Protein AF-A0A350D9U2-F1 (afdb_monomer)

pLDDT: mean 82.93, std 13.0, range [46.88, 97.0]

Foldseek 3Di:
DDDDDDDDPVVVVVVVVVVVVVCVVVVVVVVLVLLVVLVVQLVVLLVLLLVLQVVLCVQVVNFGAPALQDAVPDDCPPDDDPGDHSLVSHVPSFRAWRRHDQDVPQDAQGHRGEDEDLDADERPWDWHAHRVVRDIFTNYQDAGPVRHGRRVD

Radius of gyration: 23.59 Å; Cα contacts (8 Å, |Δi|>4): 221; chains: 1; bounding box: 75×28×62 Å

Secondary structure (DSSP, 8-state):
-----PPPHHHHHHHHHHHHHHHHHHHHHHHHHHHHHHHHHHHHHHHHHHHHHHHHHHHTTTPPPS-S---TT-S---S------GGGGSGGGSPPPP---PPTT-S-TT-S-EEESSSPPTT--SEEEETTTTEEEES---B-TTS-BGGG-

Mean predicted aligned error: 8.32 Å

Structure (mmCIF, N/CA/C/O backbone):
data_AF-A0A350D9U2-F1
#
_entry.id   AF-A0A350D9U2-F1
#
loop_
_atom_site.group_PDB
_atom_site.id
_atom_site.type_symbol
_atom_site.label_atom_id
_atom_site.label_alt_id
_atom_site.label_comp_id
_atom_site.label_asym_id
_atom_site.label_entity_id
_atom_site.label_seq_id
_atom_site.pdbx_PDB_ins_code
_atom_site.Cartn_x
_atom_site.Cartn_y
_atom_site.Cartn_z
_atom_site.occupancy
_atom_site.B_iso_or_equiv
_atom_site.auth_seq_id
_atom_site.auth_comp_id
_atom_site.auth_asym_id
_atom_site.auth_atom_id
_atom_site.pdbx_PDB_model_num
ATOM 1 N N . MET A 1 1 ? -58.947 -11.344 20.568 1.00 51.81 1 MET A N 1
ATOM 2 C CA . MET A 1 1 ? -58.070 -10.201 20.912 1.00 51.81 1 MET A CA 1
ATOM 3 C C . MET A 1 1 ? -56.697 -10.735 21.291 1.00 51.81 1 MET A C 1
ATOM 5 O O . MET A 1 1 ? -56.563 -11.339 22.346 1.00 51.81 1 MET A O 1
ATOM 9 N N . HIS A 1 2 ? -55.699 -10.579 20.422 1.00 58.59 2 HIS A N 1
ATOM 10 C CA . HIS A 1 2 ? -54.319 -10.954 20.742 1.00 58.59 2 HIS A CA 1
ATOM 11 C C . HIS A 1 2 ? -53.691 -9.841 21.592 1.00 58.59 2 HIS A C 1
ATOM 13 O O . HIS A 1 2 ? -53.596 -8.703 21.138 1.00 58.59 2 HIS A O 1
ATOM 19 N N . ARG A 1 3 ? -53.303 -10.149 22.837 1.00 65.62 3 ARG A N 1
ATOM 20 C CA . ARG A 1 3 ? -52.560 -9.221 23.701 1.00 65.62 3 ARG A CA 1
ATOM 21 C C . ARG A 1 3 ? -51.165 -9.023 23.110 1.00 65.62 3 ARG A C 1
ATOM 23 O O . ARG A 1 3 ? -50.331 -9.920 23.202 1.00 65.62 3 ARG A O 1
ATOM 30 N N . GLN A 1 4 ? -50.912 -7.862 22.514 1.00 71.62 4 GLN A N 1
ATOM 31 C CA . GLN A 1 4 ? -49.553 -7.448 22.181 1.00 71.62 4 GLN A CA 1
ATOM 32 C C . GLN A 1 4 ? -48.797 -7.206 23.493 1.00 71.62 4 GLN A C 1
ATOM 34 O O . GLN A 1 4 ? -49.146 -6.316 24.267 1.00 71.62 4 GLN A O 1
ATOM 39 N N . LYS A 1 5 ? -47.802 -8.050 23.780 1.00 75.62 5 LYS A N 1
ATOM 40 C CA . LYS A 1 5 ? -46.848 -7.817 24.868 1.00 75.62 5 LYS A CA 1
ATOM 41 C C . LYS A 1 5 ? -45.897 -6.711 24.406 1.00 75.62 5 LYS A C 1
ATOM 43 O O . LYS A 1 5 ? -45.147 -6.917 23.458 1.00 75.62 5 LYS A O 1
ATOM 48 N N . GLY A 1 6 ? -45.983 -5.539 25.030 1.00 77.00 6 GLY A N 1
ATOM 49 C CA . GLY A 1 6 ? -45.035 -4.448 24.807 1.00 77.00 6 GLY A CA 1
ATOM 50 C C . GLY A 1 6 ? -43.656 -4.785 25.379 1.00 77.00 6 GLY A C 1
ATOM 51 O O . GLY A 1 6 ? -43.560 -5.491 26.382 1.00 77.00 6 GLY A O 1
ATOM 52 N N . PHE A 1 7 ? -42.609 -4.283 24.726 1.00 79.56 7 PHE A N 1
ATOM 53 C CA . PHE A 1 7 ? -41.218 -4.401 25.167 1.00 79.56 7 PHE A CA 1
ATOM 54 C C . PHE A 1 7 ? -41.015 -3.623 26.474 1.00 79.56 7 PHE A C 1
ATOM 56 O O . PHE A 1 7 ? -41.532 -2.510 26.611 1.00 79.56 7 PHE A O 1
ATOM 63 N N . THR A 1 8 ? -40.282 -4.178 27.440 1.00 90.69 8 THR A N 1
ATOM 64 C CA . THR A 1 8 ? -40.007 -3.456 28.689 1.00 90.69 8 THR A CA 1
ATOM 65 C C . THR A 1 8 ? -38.847 -2.473 28.502 1.00 90.69 8 THR A C 1
ATOM 67 O O . THR A 1 8 ? -37.875 -2.754 27.801 1.00 90.69 8 THR A O 1
ATOM 70 N N . LEU A 1 9 ? -38.915 -1.302 29.149 1.00 90.25 9 LEU A N 1
ATOM 71 C CA . LEU A 1 9 ? -37.803 -0.338 29.136 1.00 90.25 9 LEU A CA 1
ATOM 72 C C . LEU A 1 9 ? -36.522 -0.950 29.716 1.00 90.25 9 LEU A C 1
ATOM 74 O O . LEU A 1 9 ? -35.431 -0.675 29.225 1.00 90.25 9 LEU A O 1
ATOM 78 N N . ILE A 1 10 ? -36.657 -1.814 30.725 1.00 92.62 10 ILE A N 1
ATOM 79 C CA . ILE A 1 10 ? -35.515 -2.475 31.354 1.00 92.62 10 ILE A CA 1
ATOM 80 C C . ILE A 1 10 ? -34.834 -3.486 30.421 1.00 92.62 10 ILE A C 1
ATOM 82 O O . ILE A 1 10 ? -33.606 -3.541 30.411 1.00 92.62 10 ILE A O 1
ATOM 86 N N . GLU A 1 11 ? -35.585 -4.216 29.583 1.00 90.81 11 GLU A N 1
ATOM 87 C CA . GLU A 1 11 ? -34.989 -5.070 28.543 1.00 90.81 11 GLU A CA 1
ATOM 88 C C . GLU A 1 11 ? -34.134 -4.246 27.590 1.00 90.81 11 GLU A C 1
ATOM 90 O O . GLU A 1 11 ? -32.994 -4.611 27.313 1.00 90.81 11 GLU A O 1
ATOM 95 N N . LEU A 1 12 ? -34.642 -3.098 27.138 1.00 91.00 12 LEU A N 1
ATOM 96 C CA . LEU A 1 12 ? -33.883 -2.239 26.237 1.00 91.00 12 LEU A CA 1
ATOM 97 C C . LEU A 1 12 ? -32.625 -1.673 26.915 1.00 91.00 12 LEU A C 1
ATOM 99 O O . LEU A 1 12 ? -31.560 -1.651 26.300 1.00 91.00 12 LEU A O 1
ATOM 103 N N . MET A 1 13 ? -32.721 -1.268 28.185 1.00 93.44 13 MET A N 1
ATOM 104 C CA . MET A 1 13 ? -31.587 -0.733 28.948 1.00 93.44 13 MET A CA 1
ATOM 105 C C . MET A 1 13 ? -30.469 -1.759 29.154 1.00 93.44 13 MET A C 1
ATOM 107 O O . MET A 1 13 ? -29.293 -1.428 29.004 1.00 93.44 13 MET A O 1
ATOM 111 N N . ILE A 1 14 ? -30.813 -3.008 29.469 1.00 94.56 14 ILE A N 1
ATOM 112 C CA . ILE A 1 14 ? -29.813 -4.068 29.647 1.00 94.56 14 ILE A CA 1
ATOM 113 C C . ILE A 1 14 ? -29.139 -4.390 28.308 1.00 94.56 14 ILE A C 1
ATOM 115 O O . ILE A 1 14 ? -27.921 -4.551 28.256 1.00 94.56 14 ILE A O 1
ATOM 119 N N . VAL A 1 15 ? -29.899 -4.413 27.209 1.00 95.06 15 VAL A N 1
ATOM 120 C CA . VAL A 1 15 ? -29.352 -4.672 25.870 1.00 95.06 15 VAL A CA 1
ATOM 121 C C . VAL A 1 15 ? -28.330 -3.606 25.469 1.00 95.06 15 VAL A C 1
ATOM 123 O O . VAL A 1 15 ? -27.215 -3.954 25.079 1.00 95.06 15 VAL A O 1
ATOM 126 N N . ILE A 1 16 ? -28.653 -2.315 25.616 1.00 95.19 16 ILE A N 1
ATOM 127 C CA . ILE A 1 16 ? -27.696 -1.244 25.287 1.00 95.19 16 ILE A CA 1
ATOM 128 C C . ILE A 1 16 ? -26.476 -1.253 26.219 1.00 95.19 16 ILE A C 1
ATOM 130 O O . ILE A 1 16 ? -25.373 -0.953 25.765 1.00 95.19 16 ILE A O 1
ATOM 134 N N . ALA A 1 17 ? -26.639 -1.648 27.488 1.00 95.75 17 ALA A N 1
ATOM 135 C CA . ALA A 1 17 ? -25.528 -1.767 28.430 1.00 95.75 17 ALA A CA 1
ATOM 136 C C . ALA A 1 17 ? -24.546 -2.872 28.004 1.00 95.75 17 ALA A C 1
ATOM 138 O O . ALA A 1 17 ? -23.336 -2.646 27.973 1.00 95.75 17 ALA A O 1
ATOM 139 N N . ILE A 1 18 ? -25.057 -4.042 27.605 1.00 96.69 18 ILE A N 1
ATOM 140 C CA . ILE A 1 18 ? -24.231 -5.152 27.111 1.00 96.69 18 ILE A CA 1
ATOM 141 C C . ILE A 1 18 ? -23.527 -4.761 25.803 1.00 96.69 18 ILE A C 1
ATOM 143 O O . ILE A 1 18 ? -22.318 -4.968 25.678 1.00 96.69 18 ILE A O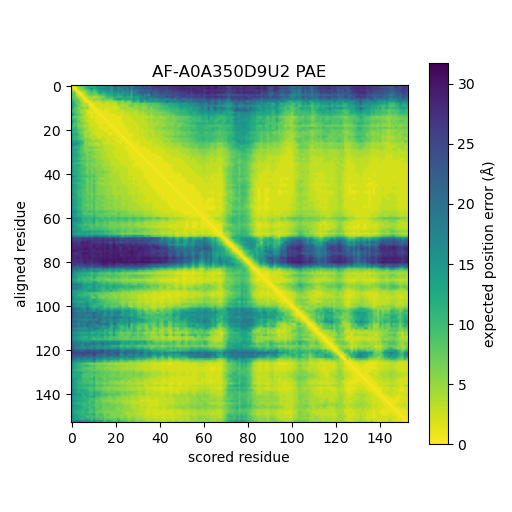 1
ATOM 147 N N . ILE A 1 19 ? -24.241 -4.146 24.850 1.00 96.50 19 ILE A N 1
ATOM 148 C CA . ILE A 1 19 ? -23.645 -3.663 23.591 1.00 96.50 19 ILE A CA 1
ATOM 149 C C . ILE A 1 19 ? -22.542 -2.631 23.872 1.00 96.50 19 ILE A C 1
ATOM 151 O O . ILE A 1 19 ? -21.488 -2.685 23.239 1.00 96.50 19 ILE A O 1
ATOM 155 N N . GLY A 1 20 ? -22.736 -1.739 24.850 1.00 96.38 20 GLY A N 1
ATOM 156 C CA . GLY A 1 20 ? -21.729 -0.760 25.264 1.00 96.38 20 GLY A CA 1
ATOM 157 C C . GLY A 1 20 ? -20.428 -1.403 25.754 1.00 96.38 20 GLY A C 1
ATOM 158 O O . GLY A 1 20 ? -19.346 -1.010 25.319 1.00 96.38 20 GLY A O 1
ATOM 159 N N . ILE A 1 21 ? -20.519 -2.438 26.596 1.00 96.44 21 ILE A N 1
ATOM 160 C CA . ILE A 1 21 ? -19.345 -3.176 27.096 1.00 96.44 21 ILE A CA 1
ATOM 161 C C . ILE A 1 21 ? -18.607 -3.870 25.944 1.00 96.44 21 ILE A C 1
ATOM 163 O O . ILE A 1 21 ? -17.381 -3.781 25.843 1.00 96.44 21 ILE A O 1
ATOM 167 N N . LEU A 1 22 ? -19.345 -4.532 25.047 1.00 97.00 22 LEU A N 1
ATOM 168 C CA . LEU A 1 22 ? -18.756 -5.221 23.896 1.00 97.00 22 LEU A CA 1
ATOM 169 C C . LEU A 1 22 ? -18.062 -4.244 22.937 1.00 97.00 22 LEU A C 1
ATOM 171 O O . LEU A 1 22 ? -16.960 -4.530 22.462 1.00 97.00 22 LEU A O 1
ATOM 175 N N . ALA A 1 23 ? -18.666 -3.079 22.686 1.00 95.44 23 ALA A N 1
ATOM 176 C CA . ALA A 1 23 ? -18.114 -2.065 21.793 1.00 95.44 23 ALA A CA 1
ATOM 177 C C . ALA A 1 23 ? -16.759 -1.535 22.287 1.00 95.44 23 ALA A C 1
ATOM 179 O O . ALA A 1 23 ? -15.822 -1.435 21.495 1.00 95.44 23 ALA A O 1
ATOM 180 N N . ILE A 1 24 ? -16.617 -1.268 23.591 1.00 96.81 24 ILE A N 1
ATOM 181 C CA . ILE A 1 24 ? -15.367 -0.757 24.181 1.00 96.81 24 ILE A CA 1
ATOM 182 C C . ILE A 1 24 ? -14.191 -1.714 23.935 1.00 96.81 24 ILE A C 1
ATOM 184 O O . ILE A 1 24 ? -13.087 -1.270 23.627 1.00 96.81 24 ILE A O 1
ATOM 188 N N . ILE A 1 25 ? -14.419 -3.027 24.027 1.00 95.00 25 ILE A N 1
ATOM 189 C CA . ILE A 1 25 ? -13.373 -4.039 23.816 1.00 95.00 25 ILE A CA 1
ATOM 190 C C . ILE A 1 25 ? -13.084 -4.236 22.318 1.00 95.00 25 ILE A C 1
ATOM 192 O O . ILE A 1 25 ? -11.938 -4.467 21.924 1.00 95.00 25 ILE A O 1
ATOM 196 N N . ALA A 1 26 ? -14.114 -4.155 21.473 1.00 94.88 26 ALA A N 1
ATOM 197 C CA . ALA A 1 26 ? -14.008 -4.440 20.045 1.00 94.88 26 ALA A CA 1
ATOM 198 C C . ALA A 1 26 ? -13.346 -3.308 19.239 1.00 94.88 26 ALA A C 1
ATOM 200 O O . ALA A 1 26 ? -12.526 -3.588 18.364 1.00 94.88 26 ALA A O 1
ATOM 201 N N . ILE A 1 27 ? -13.667 -2.044 19.535 1.00 94.00 27 ILE A N 1
ATOM 202 C CA . ILE A 1 27 ? -13.198 -0.873 18.775 1.00 94.00 27 ILE A CA 1
ATOM 203 C C . ILE A 1 27 ? -11.666 -0.805 18.619 1.00 94.00 27 ILE A C 1
ATOM 205 O O . ILE A 1 27 ? -11.215 -0.690 17.477 1.00 94.00 27 ILE A O 1
ATOM 209 N N . PRO A 1 28 ? -10.836 -0.896 19.681 1.00 91.62 28 PRO A N 1
ATOM 210 C CA . PRO A 1 28 ? -9.385 -0.770 19.522 1.00 91.62 28 PRO A CA 1
ATOM 211 C C . PRO A 1 28 ? -8.805 -1.887 18.644 1.00 91.62 28 PRO A C 1
ATOM 213 O O . PRO A 1 28 ? -8.009 -1.620 17.748 1.00 91.62 28 PRO A O 1
ATOM 216 N N . ARG A 1 29 ? -9.283 -3.127 18.815 1.00 92.38 29 ARG A N 1
ATOM 217 C CA . ARG A 1 29 ? -8.859 -4.267 17.985 1.00 92.38 29 ARG A CA 1
ATOM 218 C C . ARG A 1 29 ? -9.265 -4.097 16.525 1.00 92.38 29 ARG A C 1
ATOM 220 O O . ARG A 1 29 ? -8.522 -4.492 15.631 1.00 92.38 29 ARG A O 1
ATOM 227 N N . PHE A 1 30 ? -10.444 -3.532 16.279 1.00 93.25 30 PHE A N 1
ATOM 228 C CA . PHE A 1 30 ? -10.921 -3.272 14.927 1.00 93.25 30 PHE A CA 1
ATOM 229 C C . PHE A 1 30 ? -10.040 -2.247 14.201 1.00 93.25 30 PHE A C 1
ATOM 231 O O . PHE A 1 30 ? -9.709 -2.456 13.038 1.00 93.25 30 PHE A O 1
ATOM 238 N N . ILE A 1 31 ? -9.599 -1.187 14.888 1.00 90.88 31 ILE A N 1
ATOM 239 C CA . ILE A 1 31 ? -8.687 -0.183 14.316 1.00 90.88 31 ILE A CA 1
ATOM 240 C C . ILE A 1 31 ? -7.362 -0.833 13.886 1.00 90.88 31 ILE A C 1
ATOM 242 O O . ILE A 1 31 ? -6.938 -0.644 12.746 1.00 90.88 31 ILE A O 1
ATOM 246 N N . ASP A 1 32 ? -6.765 -1.670 14.740 1.00 90.38 32 ASP A N 1
ATOM 247 C CA . ASP A 1 32 ? -5.516 -2.378 14.418 1.00 90.38 32 ASP A CA 1
ATOM 248 C C . ASP A 1 32 ? -5.672 -3.337 13.227 1.00 90.38 32 ASP A C 1
ATOM 250 O O . ASP A 1 32 ? -4.767 -3.479 12.400 1.00 90.38 32 ASP A O 1
ATOM 254 N N . LEU A 1 33 ? -6.820 -4.017 13.125 1.00 93.00 33 LEU A N 1
ATOM 255 C CA . LEU A 1 33 ? -7.123 -4.899 11.996 1.00 93.00 33 LEU A CA 1
ATOM 256 C C . LEU A 1 33 ? -7.256 -4.117 10.686 1.00 93.00 33 LEU A C 1
ATOM 258 O O . LEU A 1 33 ? -6.750 -4.568 9.659 1.00 93.00 33 LEU A O 1
ATOM 262 N N . VAL A 1 34 ? -7.896 -2.947 10.716 1.00 91.81 34 VAL A N 1
ATOM 263 C CA . VAL A 1 34 ? -8.009 -2.066 9.546 1.00 91.81 34 VAL A CA 1
ATOM 264 C C . VAL A 1 34 ? -6.632 -1.562 9.110 1.00 91.81 34 VAL A C 1
ATOM 266 O O . VAL A 1 34 ? -6.344 -1.563 7.912 1.00 91.81 34 VAL A O 1
ATOM 269 N N . ASP A 1 35 ? -5.765 -1.183 10.050 1.00 89.94 35 ASP A N 1
ATOM 270 C CA . ASP A 1 35 ? -4.400 -0.738 9.743 1.00 89.94 35 ASP A CA 1
ATOM 271 C C . ASP A 1 35 ? -3.565 -1.876 9.116 1.00 89.94 35 ASP A C 1
ATOM 273 O O . ASP A 1 35 ? -2.936 -1.681 8.075 1.00 89.94 35 ASP A O 1
ATOM 277 N N . LYS A 1 36 ? -3.663 -3.108 9.636 1.00 92.00 36 LYS A N 1
ATOM 278 C CA . LYS A 1 36 ? -3.027 -4.293 9.024 1.00 92.00 36 LYS A CA 1
ATOM 279 C C . LYS A 1 36 ? -3.583 -4.640 7.642 1.00 92.00 36 LYS A C 1
ATOM 281 O O . LYS A 1 36 ? -2.832 -5.067 6.765 1.00 92.00 36 LYS A O 1
ATOM 286 N N . ALA A 1 37 ? -4.888 -4.478 7.429 1.00 93.56 37 ALA A N 1
ATOM 287 C CA . ALA A 1 37 ? -5.507 -4.719 6.127 1.00 93.56 37 ALA A CA 1
ATOM 288 C C . ALA A 1 37 ? -5.001 -3.716 5.077 1.00 93.56 37 ALA A C 1
ATOM 290 O O . ALA A 1 37 ? -4.633 -4.108 3.971 1.00 93.56 37 ALA A O 1
ATOM 291 N N . ARG A 1 38 ? -4.909 -2.437 5.454 1.00 91.00 38 ARG A N 1
ATOM 292 C CA . ARG A 1 38 ? -4.332 -1.348 4.651 1.00 91.00 38 ARG A CA 1
ATOM 293 C C . ARG A 1 38 ? -2.863 -1.598 4.297 1.00 91.00 38 ARG A C 1
ATOM 295 O O . ARG A 1 38 ? -2.462 -1.464 3.140 1.00 91.00 38 ARG A O 1
ATOM 302 N N . GLU A 1 39 ? -2.076 -2.056 5.267 1.00 91.62 39 GLU A N 1
ATOM 303 C CA . GLU A 1 39 ? -0.692 -2.499 5.059 1.00 91.62 39 GLU A CA 1
ATOM 304 C C . GLU A 1 39 ? -0.580 -3.627 4.040 1.00 91.62 39 GLU A C 1
ATOM 306 O O . GLU A 1 39 ? 0.223 -3.544 3.108 1.00 91.62 39 GLU A O 1
ATOM 311 N N . GLY A 1 40 ? -1.391 -4.674 4.208 1.00 94.00 40 GLY A N 1
ATOM 312 C CA . GLY A 1 40 ? -1.444 -5.803 3.286 1.00 94.00 40 GLY A CA 1
ATOM 313 C C . GLY A 1 40 ? -1.826 -5.366 1.874 1.00 94.00 40 GLY A C 1
ATOM 314 O O . GLY A 1 40 ? -1.158 -5.749 0.916 1.00 94.00 40 GLY A O 1
ATOM 315 N N . ALA A 1 41 ? -2.834 -4.500 1.750 1.00 93.00 41 ALA A N 1
ATOM 316 C CA . ALA A 1 41 ? -3.257 -3.945 0.471 1.00 93.00 41 ALA A CA 1
ATOM 317 C C . ALA A 1 41 ? -2.142 -3.125 -0.192 1.00 93.00 41 ALA A C 1
ATOM 319 O O . ALA A 1 41 ? -1.858 -3.331 -1.366 1.00 93.00 41 ALA A O 1
ATOM 320 N N . THR A 1 42 ? -1.447 -2.261 0.554 1.00 91.94 42 THR A N 1
ATOM 321 C CA . THR A 1 42 ? -0.321 -1.475 0.019 1.00 91.94 42 THR A CA 1
ATOM 322 C C . THR A 1 42 ? 0.824 -2.364 -0.454 1.00 91.94 42 THR A C 1
ATOM 324 O O . THR A 1 42 ? 1.361 -2.149 -1.537 1.00 91.94 42 THR A O 1
ATOM 327 N N . LYS A 1 43 ? 1.192 -3.385 0.327 1.00 92.62 43 LYS A N 1
ATOM 328 C CA . LYS A 1 43 ? 2.243 -4.343 -0.050 1.00 92.62 43 LYS A CA 1
ATOM 329 C C . LYS A 1 43 ? 1.834 -5.163 -1.281 1.00 92.62 43 LYS A C 1
ATOM 331 O O . LYS A 1 43 ? 2.663 -5.387 -2.159 1.00 92.62 43 LYS A O 1
ATOM 336 N N . GLY A 1 44 ? 0.560 -5.543 -1.386 1.00 94.44 44 GLY A N 1
ATOM 337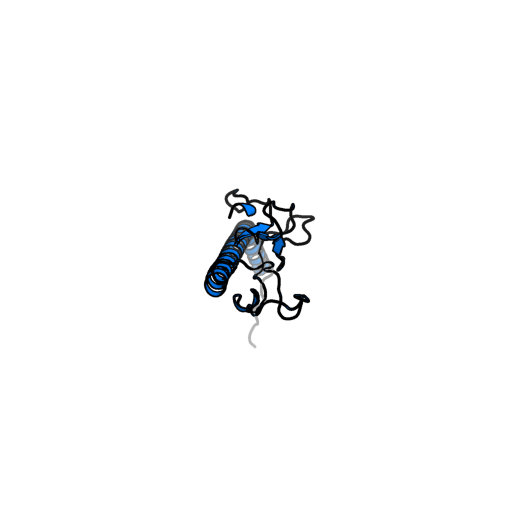 C CA . GLY A 1 44 ? -0.003 -6.189 -2.575 1.00 94.44 44 GLY A CA 1
ATOM 338 C C . GLY A 1 44 ? 0.057 -5.293 -3.814 1.00 94.44 44 GLY A C 1
ATOM 339 O O . GLY A 1 44 ? 0.582 -5.708 -4.844 1.00 94.44 44 GLY A O 1
ATOM 340 N N . SER A 1 45 ? -0.385 -4.039 -3.690 1.00 92.88 45 SER A N 1
ATOM 341 C CA . SER A 1 45 ? -0.290 -3.019 -4.740 1.00 92.88 45 SER A CA 1
ATOM 342 C C . SER A 1 45 ? 1.156 -2.797 -5.200 1.00 92.88 45 SER A C 1
ATOM 344 O O . SER A 1 45 ? 1.421 -2.749 -6.399 1.00 92.88 45 SER A O 1
ATOM 346 N N . LEU A 1 46 ? 2.108 -2.721 -4.262 1.00 93.31 46 LEU A N 1
ATOM 347 C CA . LEU A 1 46 ? 3.535 -2.593 -4.569 1.00 93.31 46 LEU A CA 1
ATOM 348 C C . LEU A 1 46 ? 4.045 -3.796 -5.372 1.00 93.31 46 LEU A C 1
ATOM 350 O O . LEU A 1 46 ? 4.766 -3.627 -6.354 1.00 93.31 46 LEU A O 1
ATOM 354 N N . GLY A 1 47 ? 3.648 -5.006 -4.971 1.00 94.69 47 GLY A N 1
ATOM 355 C CA . GLY A 1 47 ? 3.957 -6.240 -5.691 1.00 94.69 47 GLY A CA 1
ATOM 356 C C . GLY A 1 47 ? 3.402 -6.245 -7.115 1.00 94.69 47 GLY A C 1
ATOM 357 O O . GLY A 1 47 ? 4.120 -6.617 -8.040 1.00 94.69 47 GLY A O 1
ATOM 358 N N . ALA A 1 48 ? 2.170 -5.767 -7.311 1.00 93.62 48 ALA A N 1
ATOM 359 C CA . ALA A 1 48 ? 1.562 -5.648 -8.635 1.00 93.62 48 ALA A CA 1
ATOM 360 C C . ALA A 1 48 ? 2.348 -4.689 -9.545 1.00 93.62 48 ALA A C 1
ATOM 362 O O . ALA A 1 48 ? 2.644 -5.033 -10.688 1.00 93.62 48 ALA A O 1
ATOM 363 N N . ILE A 1 49 ? 2.763 -3.525 -9.026 1.00 93.19 49 ILE A N 1
ATOM 364 C CA . ILE A 1 49 ? 3.574 -2.563 -9.792 1.00 93.19 49 ILE A CA 1
ATOM 365 C C . ILE A 1 49 ? 4.939 -3.162 -10.144 1.00 93.19 49 ILE A C 1
ATOM 367 O O . ILE A 1 49 ? 5.383 -3.046 -11.283 1.00 93.19 49 ILE A O 1
ATOM 371 N N . ARG A 1 50 ? 5.598 -3.840 -9.197 1.00 94.81 50 ARG A N 1
ATOM 372 C CA . ARG A 1 50 ? 6.875 -4.529 -9.447 1.00 94.81 50 ARG A CA 1
ATOM 373 C C . ARG A 1 50 ? 6.744 -5.622 -10.502 1.00 94.81 50 ARG A C 1
ATOM 375 O O . ARG A 1 50 ? 7.596 -5.713 -11.376 1.00 94.81 50 ARG A O 1
ATOM 382 N N . GLY A 1 51 ? 5.678 -6.418 -10.446 1.00 95.19 51 GLY A N 1
ATOM 383 C CA . GLY A 1 51 ? 5.394 -7.436 -11.456 1.00 95.19 51 GLY A CA 1
ATOM 384 C C . GLY A 1 51 ? 5.234 -6.823 -12.846 1.00 95.19 51 GLY A C 1
ATOM 385 O O . GLY A 1 51 ? 5.888 -7.258 -13.789 1.00 95.19 51 GLY A O 1
ATOM 386 N N . ALA A 1 52 ? 4.445 -5.754 -12.955 1.00 93.38 52 ALA A N 1
ATOM 387 C CA . ALA A 1 52 ? 4.281 -5.017 -14.203 1.00 93.38 52 ALA A CA 1
ATOM 388 C C . ALA A 1 52 ? 5.599 -4.412 -14.713 1.00 93.38 52 ALA A C 1
ATOM 390 O O . ALA A 1 52 ? 5.855 -4.446 -15.912 1.00 93.38 52 ALA A O 1
ATOM 391 N N . LEU A 1 53 ? 6.457 -3.899 -13.820 1.00 93.38 53 LEU A N 1
ATOM 392 C CA . LEU A 1 53 ? 7.780 -3.373 -14.178 1.00 93.38 53 LEU A CA 1
ATOM 393 C C . LEU A 1 53 ? 8.696 -4.455 -14.743 1.00 93.38 53 LEU A C 1
ATOM 395 O O . LEU A 1 53 ? 9.395 -4.195 -15.715 1.00 93.38 53 LEU A O 1
ATOM 399 N N . VAL A 1 54 ? 8.668 -5.664 -14.180 1.00 94.81 54 VAL A N 1
ATOM 400 C CA . VAL A 1 54 ? 9.440 -6.803 -14.702 1.00 94.81 54 VAL A CA 1
ATOM 401 C C . VAL A 1 54 ? 8.950 -7.208 -16.093 1.00 94.81 54 VAL A C 1
ATOM 403 O O . VAL A 1 54 ? 9.771 -7.449 -16.974 1.00 94.81 54 VAL A O 1
ATOM 406 N N . ILE A 1 55 ? 7.632 -7.249 -16.312 1.00 93.56 55 ILE A N 1
ATOM 407 C CA . ILE A 1 55 ? 7.067 -7.569 -17.632 1.00 93.56 55 ILE A CA 1
ATOM 408 C C . ILE A 1 55 ? 7.438 -6.477 -18.642 1.00 93.56 55 ILE A C 1
ATOM 410 O O . ILE A 1 55 ? 7.948 -6.789 -19.713 1.00 93.56 55 ILE A O 1
ATOM 414 N N . TYR A 1 56 ? 7.259 -5.202 -18.277 1.00 91.62 56 TYR A N 1
ATOM 415 C CA . TYR A 1 56 ? 7.664 -4.075 -19.114 1.00 91.62 56 TYR A CA 1
ATOM 416 C C . TYR A 1 56 ? 9.147 -4.173 -19.477 1.00 91.62 56 TYR A C 1
ATOM 418 O O . TYR A 1 56 ? 9.495 -4.060 -20.644 1.00 91.62 56 TYR A O 1
ATOM 426 N N . TYR A 1 57 ? 10.016 -4.411 -18.497 1.00 92.44 57 TYR A N 1
ATOM 427 C CA . TYR A 1 57 ? 11.456 -4.524 -18.710 1.00 92.44 57 TYR A CA 1
ATOM 428 C C . TYR A 1 57 ? 11.807 -5.630 -19.716 1.00 92.44 57 TYR A C 1
ATOM 430 O O . TYR A 1 57 ? 12.658 -5.426 -20.580 1.00 92.44 57 TYR A O 1
ATOM 438 N N . GLY A 1 58 ? 11.126 -6.779 -19.640 1.00 92.69 58 GLY A N 1
ATOM 439 C CA . GLY A 1 58 ? 11.282 -7.876 -20.598 1.00 92.69 58 GLY A CA 1
ATOM 440 C C . GLY A 1 58 ? 10.833 -7.515 -22.017 1.00 92.69 58 GLY A C 1
ATOM 441 O O . GLY A 1 58 ? 11.556 -7.794 -22.969 1.00 92.69 58 GLY A O 1
ATOM 442 N N . ASP A 1 59 ? 9.688 -6.844 -22.152 1.00 91.00 59 ASP A N 1
ATOM 443 C CA . ASP A 1 59 ? 9.128 -6.433 -23.450 1.00 91.00 59 ASP A CA 1
ATOM 444 C C . ASP A 1 59 ? 9.922 -5.293 -24.116 1.00 91.00 59 ASP A C 1
ATOM 446 O O . ASP A 1 59 ? 9.812 -5.087 -25.324 1.00 91.00 59 ASP A O 1
ATOM 450 N N . HIS A 1 60 ? 10.726 -4.555 -23.344 1.00 88.00 60 HIS A N 1
ATOM 451 C CA 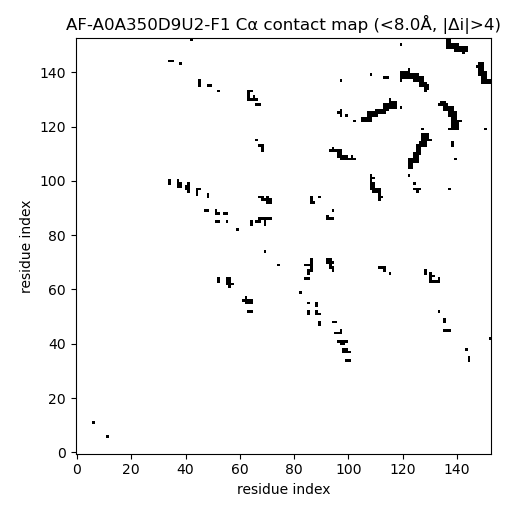. HIS A 1 60 ? 11.460 -3.368 -23.795 1.00 88.00 60 HIS A CA 1
ATOM 452 C C . HIS A 1 60 ? 12.980 -3.559 -23.780 1.00 88.00 60 HIS A C 1
ATOM 454 O O . HIS A 1 60 ? 13.723 -2.605 -23.550 1.00 88.00 60 HIS A O 1
ATOM 460 N N . GLU A 1 61 ? 13.444 -4.789 -24.016 1.00 89.88 61 GLU A N 1
ATOM 461 C CA . GLU A 1 61 ? 14.869 -5.122 -24.179 1.00 89.88 61 GLU A CA 1
ATOM 462 C C . GLU A 1 61 ? 15.746 -4.679 -22.994 1.00 89.88 61 GLU A C 1
ATOM 464 O O . GLU A 1 61 ? 16.899 -4.280 -23.147 1.00 89.88 61 GLU A O 1
ATOM 469 N N . GLY A 1 62 ? 15.194 -4.744 -21.784 1.00 89.38 62 GLY A N 1
ATOM 470 C CA . GLY A 1 62 ? 15.897 -4.364 -20.568 1.00 89.38 62 GLY A CA 1
ATOM 471 C C . GLY A 1 62 ? 15.906 -2.864 -20.275 1.00 89.38 62 GLY A C 1
ATOM 472 O O . GLY A 1 62 ? 16.766 -2.389 -19.532 1.00 89.38 62 GLY A O 1
ATOM 473 N N . ASN A 1 63 ? 14.945 -2.120 -20.821 1.00 89.88 63 ASN A N 1
ATOM 474 C CA . ASN A 1 63 ? 14.721 -0.721 -20.481 1.00 89.88 63 ASN A CA 1
ATOM 475 C C . ASN A 1 63 ? 13.526 -0.582 -19.531 1.00 89.88 63 ASN A C 1
ATOM 477 O O . ASN A 1 63 ? 12.449 -1.134 -19.760 1.00 89.88 63 ASN A O 1
ATOM 481 N N . TYR A 1 64 ? 13.711 0.176 -18.453 1.00 89.50 64 TYR A N 1
ATOM 482 C CA . TYR A 1 64 ? 12.627 0.551 -17.549 1.00 89.50 64 TYR A CA 1
ATOM 483 C C . TYR A 1 64 ? 11.824 1.730 -18.120 1.00 89.50 64 TYR A C 1
ATOM 485 O O . TYR A 1 64 ? 12.361 2.509 -18.906 1.00 89.50 64 TYR A O 1
ATOM 493 N N . PRO A 1 65 ? 10.541 1.893 -17.749 1.00 87.69 65 PRO A N 1
ATOM 494 C CA . PRO A 1 65 ? 9.768 3.044 -18.201 1.00 87.69 65 PRO A CA 1
ATOM 495 C C . PRO A 1 65 ? 10.330 4.335 -17.597 1.00 87.69 65 PRO A C 1
ATOM 497 O O . PRO A 1 65 ? 10.655 4.370 -16.413 1.00 87.69 65 PRO A O 1
ATOM 500 N N . ASP A 1 66 ? 10.376 5.422 -18.362 1.00 84.69 66 ASP A N 1
ATOM 501 C CA . ASP A 1 66 ? 10.788 6.729 -17.827 1.00 84.69 66 ASP A CA 1
ATOM 502 C C . ASP A 1 66 ? 9.781 7.288 -16.815 1.00 84.69 66 ASP A C 1
ATOM 504 O O . ASP A 1 66 ? 10.138 8.022 -15.893 1.00 84.69 66 ASP A O 1
ATOM 508 N N . ASP A 1 67 ? 8.510 6.907 -16.958 1.00 81.44 67 ASP A N 1
ATOM 509 C CA . ASP A 1 67 ? 7.439 7.299 -16.056 1.00 81.44 67 ASP A CA 1
ATOM 510 C C . ASP A 1 67 ? 6.392 6.188 -15.909 1.00 81.44 67 ASP A C 1
ATOM 512 O O . ASP A 1 67 ? 5.814 5.711 -16.887 1.00 81.44 67 ASP A O 1
ATOM 516 N N . ILE A 1 68 ? 6.099 5.815 -14.663 1.00 86.00 68 ILE A N 1
ATOM 517 C CA . ILE A 1 68 ? 5.050 4.840 -14.332 1.00 86.00 68 ILE A CA 1
ATOM 518 C C . ILE A 1 68 ? 3.684 5.491 -14.069 1.00 86.00 68 ILE A C 1
ATOM 520 O O . ILE A 1 68 ? 2.693 4.787 -13.892 1.00 86.00 68 ILE A O 1
ATOM 524 N N . ASN A 1 69 ? 3.600 6.827 -14.053 1.00 80.12 69 ASN A N 1
ATOM 525 C CA . ASN A 1 69 ? 2.354 7.573 -13.837 1.00 80.12 69 ASN A CA 1
ATOM 526 C C . ASN A 1 69 ? 1.417 7.616 -15.034 1.00 80.12 69 ASN A C 1
ATOM 528 O O . ASN A 1 69 ? 0.352 8.226 -14.919 1.00 80.12 69 ASN A O 1
ATOM 532 N N . ALA A 1 70 ? 1.831 7.105 -16.192 1.00 63.66 70 ALA A N 1
ATOM 533 C CA . ALA A 1 70 ? 1.150 7.354 -17.452 1.00 63.66 70 ALA A CA 1
ATOM 534 C C . ALA A 1 70 ? -0.265 6.752 -17.461 1.00 63.66 70 ALA A C 1
ATOM 536 O O . ALA A 1 70 ? -0.477 5.663 -17.977 1.00 63.66 70 ALA A O 1
ATOM 537 N N . ALA A 1 71 ? -1.248 7.463 -16.909 1.00 55.94 71 ALA A N 1
ATOM 538 C CA . ALA A 1 71 ? -2.655 7.125 -17.031 1.00 55.94 71 ALA A CA 1
ATOM 539 C C . ALA A 1 71 ? -3.057 7.201 -18.508 1.00 55.94 71 ALA A C 1
ATOM 541 O O . ALA A 1 71 ? -2.557 8.056 -19.250 1.00 55.94 71 ALA A O 1
ATOM 542 N N . TRP A 1 72 ? -3.972 6.321 -18.921 1.00 47.50 72 TRP A N 1
ATOM 543 C CA . TRP A 1 72 ? -4.559 6.336 -20.261 1.00 47.50 72 TRP A CA 1
ATOM 544 C C . TRP A 1 72 ? -4.976 7.769 -20.649 1.00 47.50 72 TRP A C 1
ATOM 546 O O . TRP A 1 72 ? -5.858 8.354 -20.026 1.00 47.50 72 TRP A O 1
ATOM 556 N N . GLY A 1 73 ? -4.300 8.345 -21.651 1.00 51.75 73 GLY A N 1
ATOM 557 C CA . GLY A 1 73 ? -4.633 9.647 -22.245 1.00 51.75 73 GLY A CA 1
ATOM 558 C C . GLY A 1 73 ? -4.132 10.916 -21.532 1.00 51.75 73 GLY A C 1
ATOM 559 O O . GLY A 1 73 ? -4.606 11.995 -21.871 1.00 51.75 73 GLY A O 1
ATOM 560 N N . GLY A 1 74 ? -3.211 10.837 -20.559 1.00 46.88 74 GLY A N 1
ATOM 561 C CA . GLY A 1 74 ? -2.920 11.974 -19.663 1.00 46.88 74 GLY A CA 1
ATOM 562 C C . GLY A 1 74 ? -1.586 12.722 -19.801 1.00 46.88 74 GLY A C 1
ATOM 563 O O . GLY A 1 74 ? -1.419 13.756 -19.157 1.00 46.88 74 GLY A O 1
ATOM 564 N N . ARG A 1 75 ? -0.614 12.253 -20.589 1.00 54.38 75 ARG A N 1
ATOM 565 C CA . ARG A 1 75 ? 0.644 12.988 -20.814 1.00 54.38 75 ARG A CA 1
ATOM 566 C C . ARG A 1 75 ? 0.986 12.962 -22.292 1.00 54.38 75 ARG A C 1
ATOM 568 O O . ARG A 1 75 ? 0.994 11.894 -22.894 1.00 54.38 75 ARG A O 1
ATOM 575 N N . ASN A 1 76 ? 1.265 14.136 -22.856 1.00 48.62 76 ASN A N 1
ATOM 576 C CA . ASN A 1 76 ? 1.901 14.268 -24.161 1.00 48.62 76 ASN A CA 1
ATOM 577 C C . ASN A 1 76 ? 3.296 13.639 -24.054 1.00 48.62 76 ASN A C 1
ATOM 579 O O . ASN A 1 76 ? 4.260 14.321 -23.711 1.00 48.62 76 ASN A O 1
ATOM 583 N N . VAL A 1 77 ? 3.387 12.325 -24.260 1.00 54.06 77 VAL A N 1
ATOM 584 C CA . VAL A 1 77 ? 4.660 11.671 -24.544 1.00 54.06 77 VAL A CA 1
ATOM 585 C C . VAL A 1 77 ? 5.021 12.177 -25.928 1.00 54.06 77 VAL A C 1
ATOM 587 O O . VAL A 1 77 ? 4.364 11.820 -26.907 1.00 54.06 77 VAL A O 1
ATOM 590 N N . SER A 1 78 ? 5.963 13.117 -25.985 1.00 50.28 78 SER A N 1
ATOM 591 C CA . SER A 1 78 ? 6.528 13.608 -27.235 1.00 50.28 78 SER A CA 1
ATOM 592 C C . SER A 1 78 ? 6.884 12.391 -28.073 1.00 50.28 78 SER A C 1
ATOM 594 O O . SER A 1 78 ? 7.652 11.535 -27.639 1.00 50.28 78 SER A O 1
ATOM 596 N N . ALA A 1 79 ? 6.208 12.276 -29.207 1.00 56.97 79 ALA A N 1
ATOM 597 C CA . ALA A 1 79 ? 6.320 11.171 -30.126 1.00 56.97 79 ALA A CA 1
ATOM 598 C C . ALA A 1 79 ? 7.785 10.938 -30.500 1.00 56.97 79 ALA A C 1
ATOM 600 O O . ALA A 1 79 ? 8.288 11.713 -31.296 1.00 56.97 79 ALA A O 1
ATOM 601 N N . GLU A 1 80 ? 8.427 9.909 -29.933 1.00 49.72 80 GLU A N 1
ATOM 602 C CA . GLU A 1 80 ? 9.463 9.099 -30.593 1.00 49.72 80 GLU A CA 1
ATOM 603 C C . GLU A 1 80 ? 9.894 7.890 -29.738 1.00 49.72 80 GLU A C 1
ATOM 605 O O . GLU A 1 80 ? 11.022 7.829 -29.270 1.00 49.72 80 GLU A O 1
ATOM 610 N N . LEU A 1 81 ? 9.010 6.910 -29.515 1.00 48.56 81 LEU A N 1
ATOM 611 C CA . LEU A 1 81 ? 9.423 5.498 -29.521 1.00 48.56 81 LEU A CA 1
ATOM 612 C C . LEU A 1 81 ? 8.188 4.597 -29.581 1.00 48.56 81 LEU A C 1
ATOM 614 O O . LEU A 1 81 ? 7.216 4.803 -28.862 1.00 48.56 81 LEU A O 1
ATOM 618 N N . THR A 1 82 ? 8.236 3.592 -30.444 1.00 52.88 82 THR A N 1
ATOM 619 C CA . THR A 1 82 ? 7.222 2.564 -30.742 1.00 52.88 82 THR A CA 1
ATOM 620 C C . THR A 1 82 ? 6.946 1.617 -29.556 1.00 52.88 82 THR A C 1
ATOM 622 O O . THR A 1 82 ? 6.760 0.417 -29.736 1.00 52.88 82 THR A O 1
ATOM 625 N N . LEU A 1 83 ? 6.979 2.120 -28.323 1.00 60.94 83 LEU A N 1
ATOM 626 C CA . LEU A 1 83 ? 6.969 1.339 -27.093 1.00 60.94 83 LEU A CA 1
ATOM 627 C C . LEU A 1 83 ? 5.617 1.466 -26.389 1.00 60.94 83 LEU A C 1
ATOM 629 O O . LEU A 1 83 ? 5.022 2.544 -26.310 1.00 60.94 83 LEU A O 1
ATOM 633 N N . ARG A 1 84 ? 5.096 0.336 -25.902 1.00 72.50 84 ARG A N 1
ATOM 634 C CA . ARG A 1 84 ? 3.798 0.287 -25.216 1.00 72.50 84 ARG A CA 1
ATOM 635 C C . ARG A 1 84 ? 3.939 1.016 -23.876 1.00 72.50 84 ARG A C 1
ATOM 637 O O . ARG A 1 84 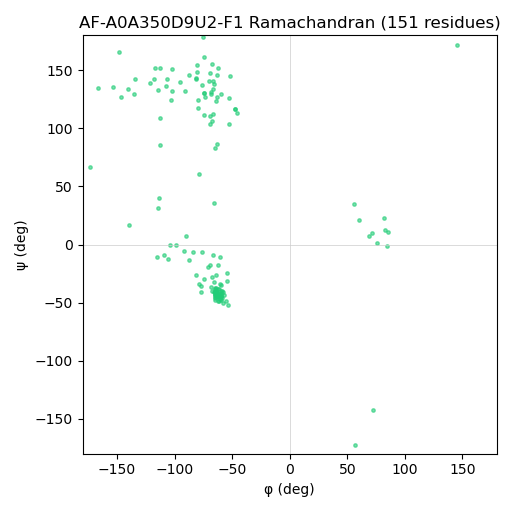? 4.845 0.676 -23.122 1.00 72.50 84 ARG A O 1
ATOM 644 N N . PRO A 1 85 ? 3.052 1.963 -23.523 1.00 79.06 85 PRO A N 1
ATOM 645 C CA . PRO A 1 85 ? 3.169 2.689 -22.262 1.00 79.06 85 PRO A CA 1
ATOM 646 C C . PRO A 1 85 ? 3.048 1.739 -21.065 1.00 79.06 85 PRO A C 1
ATOM 648 O O . PRO A 1 85 ? 2.335 0.734 -21.132 1.00 79.06 85 PRO A O 1
ATOM 651 N N . PHE A 1 86 ? 3.679 2.091 -19.939 1.00 85.50 86 PHE A N 1
ATOM 652 C CA . PHE A 1 86 ? 3.646 1.272 -18.720 1.00 85.50 86 PHE A CA 1
ATOM 653 C C . PHE A 1 86 ? 2.221 0.936 -18.245 1.00 85.50 86 PHE A C 1
ATOM 655 O O . PHE A 1 86 ? 1.973 -0.156 -17.742 1.00 85.50 86 PHE A O 1
ATOM 662 N N . SER A 1 87 ? 1.244 1.818 -18.471 1.00 82.81 87 SER A N 1
ATOM 663 C CA . SER A 1 87 ? -0.161 1.555 -18.129 1.00 82.81 87 SER A CA 1
ATOM 664 C C . SER A 1 87 ? -0.796 0.379 -18.859 1.00 82.81 87 SER A C 1
ATOM 666 O O . SER A 1 87 ? -1.809 -0.127 -18.388 1.00 82.81 87 SER A O 1
ATOM 668 N N . ALA A 1 88 ? -0.226 -0.102 -19.965 1.00 84.62 88 ALA A N 1
ATOM 669 C CA . ALA A 1 88 ? -0.691 -1.328 -20.611 1.00 84.62 88 ALA A CA 1
ATOM 670 C C . ALA A 1 88 ? -0.388 -2.591 -19.780 1.00 84.62 88 ALA A C 1
ATOM 672 O O . ALA A 1 88 ? -0.989 -3.635 -20.019 1.00 84.62 88 ALA A O 1
ATOM 673 N N . TYR A 1 89 ? 0.533 -2.491 -18.818 1.00 88.06 89 TYR A N 1
ATOM 674 C CA . TYR A 1 89 ? 0.987 -3.587 -17.960 1.00 88.06 89 TYR A CA 1
ATOM 675 C C . TYR A 1 89 ? 0.311 -3.582 -16.585 1.00 88.06 89 TYR A C 1
ATOM 677 O O . TYR A 1 89 ? 0.575 -4.455 -15.763 1.00 88.06 89 TYR A O 1
ATOM 685 N N . ILE A 1 90 ? -0.570 -2.611 -16.333 1.00 88.06 90 ILE A N 1
ATOM 686 C CA . ILE A 1 90 ? -1.321 -2.482 -15.088 1.00 88.06 90 ILE A CA 1
ATOM 687 C C . ILE A 1 90 ? -2.808 -2.683 -15.374 1.00 88.06 90 ILE A C 1
ATOM 689 O O . ILE A 1 90 ? -3.376 -2.077 -16.286 1.00 88.06 90 ILE A O 1
ATOM 693 N N . GLU A 1 91 ? -3.458 -3.509 -14.559 1.00 82.38 91 GLU A N 1
ATOM 694 C CA . GLU A 1 91 ? -4.903 -3.709 -14.625 1.00 82.38 91 GLU A CA 1
ATOM 695 C C . GLU A 1 91 ? -5.649 -2.383 -14.401 1.00 82.38 91 GLU A C 1
ATOM 697 O O . GLU A 1 91 ? -5.362 -1.635 -13.468 1.00 82.38 91 GLU A O 1
ATOM 702 N N . GLY A 1 92 ? -6.592 -2.058 -15.287 1.00 80.44 92 GLY A N 1
ATOM 703 C CA . GLY A 1 92 ? -7.331 -0.793 -15.234 1.00 80.44 92 GLY A CA 1
ATOM 704 C C . GLY A 1 92 ? -6.542 0.435 -15.705 1.00 80.44 92 GLY A C 1
ATOM 705 O O . GLY A 1 92 ? -7.082 1.539 -15.693 1.00 80.44 92 GLY A O 1
ATOM 706 N N . GLY A 1 93 ? -5.289 0.273 -16.151 1.00 78.00 93 GLY A N 1
ATOM 707 C CA . GLY A 1 93 ? -4.530 1.345 -16.797 1.00 78.00 93 GLY A CA 1
ATOM 708 C C . GLY A 1 93 ? -4.073 2.476 -15.873 1.00 78.00 93 GLY A C 1
ATOM 709 O O . GLY A 1 93 ? -3.602 3.513 -16.348 1.00 78.00 93 GLY A O 1
ATOM 710 N N . GLN A 1 94 ? -4.222 2.295 -14.563 1.00 83.12 94 GLN A N 1
ATOM 711 C CA . GLN A 1 94 ? -3.828 3.240 -13.527 1.00 83.12 94 GLN A CA 1
ATOM 712 C C . GLN A 1 94 ? -3.098 2.477 -12.431 1.00 83.12 94 GLN A C 1
ATOM 714 O O . GLN A 1 94 ? -3.496 1.366 -12.092 1.00 83.12 94 GLN A O 1
ATOM 719 N N . LEU A 1 95 ? -2.055 3.077 -11.854 1.00 86.81 95 LEU A N 1
ATOM 720 C CA . LEU A 1 95 ? -1.377 2.490 -10.699 1.00 86.81 95 LEU A CA 1
ATOM 721 C C . LEU A 1 95 ? -2.405 2.154 -9.607 1.00 86.81 95 LEU A C 1
ATOM 723 O O . LEU A 1 95 ? -3.361 2.903 -9.431 1.00 86.81 95 LEU A O 1
ATOM 727 N N . PRO A 1 96 ? -2.236 1.071 -8.844 1.00 89.19 96 PRO A N 1
ATOM 728 C CA . PRO A 1 96 ? -3.066 0.829 -7.674 1.00 89.19 96 PRO A CA 1
ATOM 729 C C . PRO A 1 96 ? -2.776 1.873 -6.584 1.00 89.19 96 PRO A C 1
ATOM 731 O O . PRO A 1 96 ? -1.686 2.442 -6.516 1.00 89.19 96 PRO A O 1
ATOM 734 N N . ARG A 1 97 ? -3.735 2.128 -5.687 1.00 85.44 97 ARG A N 1
ATOM 735 C CA . ARG A 1 97 ? -3.497 3.030 -4.544 1.00 85.44 97 ARG A CA 1
ATOM 736 C C . ARG A 1 97 ? -2.548 2.387 -3.546 1.00 85.44 97 ARG A C 1
ATOM 738 O O . ARG A 1 97 ? -2.712 1.212 -3.202 1.00 85.44 97 ARG A O 1
ATOM 745 N N . ALA A 1 98 ? -1.655 3.194 -2.987 1.00 86.12 98 ALA A N 1
ATOM 746 C CA . ALA A 1 98 ? -1.174 2.928 -1.639 1.00 86.12 98 ALA A CA 1
ATOM 747 C C . ALA A 1 98 ? -2.358 3.127 -0.674 1.00 86.12 98 ALA A C 1
ATOM 749 O O . ALA A 1 98 ? -3.117 4.078 -0.822 1.00 86.12 98 ALA A O 1
ATOM 750 N N . GLN A 1 99 ? -2.571 2.212 0.262 1.00 86.75 99 GLN A N 1
ATOM 751 C CA . GLN A 1 99 ? -3.616 2.315 1.279 1.00 86.75 99 GLN A CA 1
ATOM 752 C C . GLN A 1 99 ? -2.926 2.482 2.622 1.00 86.75 99 GLN A C 1
ATOM 754 O O . GLN A 1 99 ? -2.644 1.508 3.312 1.00 86.75 99 GLN A O 1
ATOM 759 N N . LEU A 1 100 ? -2.598 3.714 2.980 1.00 84.50 100 LEU A N 1
ATOM 760 C CA . LEU A 1 100 ? -1.850 4.000 4.195 1.00 84.50 100 LEU A CA 1
ATOM 761 C C . LEU A 1 100 ? -2.742 4.743 5.182 1.00 84.50 100 LEU A C 1
ATOM 763 O O . LEU A 1 100 ? -3.659 5.481 4.823 1.00 84.50 100 LEU A O 1
ATOM 767 N N . ARG A 1 101 ? -2.472 4.591 6.478 1.00 81.00 101 ARG A N 1
ATOM 768 C CA . ARG A 1 101 ? -3.227 5.337 7.485 1.00 81.00 101 ARG A CA 1
ATOM 769 C C . ARG A 1 101 ? -2.892 6.822 7.411 1.00 81.00 101 ARG A C 1
ATOM 771 O O . ARG A 1 101 ? -1.805 7.223 7.818 1.00 81.00 101 ARG A O 1
ATOM 778 N N . ARG A 1 102 ? -3.849 7.642 6.963 1.00 73.75 102 ARG A N 1
ATOM 779 C CA . ARG A 1 102 ? -3.708 9.104 6.894 1.00 73.75 102 ARG A CA 1
ATOM 780 C C . ARG A 1 102 ? -3.153 9.676 8.197 1.00 73.75 102 ARG A C 1
ATOM 782 O O . ARG A 1 102 ? -3.782 9.599 9.252 1.00 73.75 102 ARG A O 1
ATOM 789 N N . ARG A 1 103 ? -1.972 10.280 8.108 1.00 71.56 103 ARG A N 1
ATOM 790 C CA . ARG A 1 103 ? -1.401 11.093 9.179 1.00 71.56 103 ARG A CA 1
ATOM 791 C C . ARG A 1 103 ? -2.020 12.489 9.113 1.00 71.56 103 ARG A C 1
ATOM 793 O O . ARG A 1 103 ? -2.236 13.008 8.021 1.00 71.56 103 ARG A O 1
ATOM 800 N N . SER A 1 104 ? -2.282 13.105 10.266 1.00 62.16 104 SER A N 1
ATOM 801 C CA . SER A 1 104 ? -2.708 14.510 10.322 1.00 62.16 104 SER A CA 1
ATOM 802 C C . SER A 1 104 ? -1.722 15.391 9.540 1.00 62.16 104 SER A C 1
ATOM 804 O O . SER A 1 104 ? -0.513 15.296 9.757 1.00 62.16 104 SER A O 1
ATOM 806 N N . GLY A 1 105 ? -2.234 16.180 8.592 1.00 65.69 105 GLY A N 1
ATOM 807 C CA . GLY A 1 105 ? -1.438 17.037 7.705 1.00 65.69 105 GLY A CA 1
ATOM 808 C C . GLY A 1 105 ? -0.865 16.368 6.446 1.00 65.69 105 GLY A C 1
ATOM 809 O O . GLY A 1 105 ? -0.226 17.052 5.653 1.00 65.69 105 GLY A O 1
ATOM 810 N N . ALA A 1 106 ? -1.084 15.066 6.222 1.00 64.19 106 ALA A N 1
ATOM 811 C CA . ALA A 1 106 ? -0.699 14.405 4.973 1.00 64.19 106 ALA A CA 1
ATOM 812 C C . ALA A 1 106 ? -1.728 14.693 3.870 1.00 64.19 106 ALA A C 1
ATOM 814 O O . ALA A 1 106 ? -2.913 14.397 4.031 1.00 64.19 106 ALA A O 1
ATOM 815 N N . THR A 1 107 ? -1.283 15.233 2.738 1.00 63.91 107 THR A N 1
ATOM 816 C CA . THR A 1 107 ? -2.168 15.583 1.618 1.00 63.91 107 THR A CA 1
ATOM 817 C C . THR A 1 107 ? -2.510 14.390 0.727 1.00 63.91 107 THR A C 1
ATOM 819 O O . THR A 1 107 ? -3.581 14.379 0.131 1.00 63.91 107 THR A O 1
ATOM 822 N N . ASN A 1 108 ? -1.653 13.364 0.673 1.00 68.44 108 ASN A N 1
ATOM 823 C CA . ASN A 1 108 ? -1.640 12.436 -0.462 1.00 68.44 108 ASN A CA 1
ATOM 824 C C . ASN A 1 108 ? -1.445 10.952 -0.093 1.00 68.44 108 ASN A C 1
ATOM 826 O O . ASN A 1 108 ? -1.129 10.152 -0.974 1.00 68.44 108 ASN A O 1
ATOM 830 N N . LEU A 1 109 ? -1.638 10.558 1.176 1.00 70.75 109 LEU A N 1
ATOM 831 C CA . LEU A 1 109 ? -1.168 9.254 1.672 1.00 70.75 109 LEU A CA 1
ATOM 832 C C . LEU A 1 109 ? -1.667 8.033 0.853 1.00 70.75 109 LEU A C 1
ATOM 834 O O . LEU A 1 109 ? -0.985 7.010 0.796 1.00 70.75 109 LEU A O 1
ATOM 838 N N . ASP A 1 110 ? -2.805 8.207 0.168 1.00 73.81 110 ASP A N 1
ATOM 839 C CA . ASP A 1 110 ? -3.484 7.226 -0.684 1.00 73.81 110 ASP A CA 1
ATOM 840 C C . ASP A 1 110 ? -3.494 7.601 -2.186 1.00 73.81 110 ASP A C 1
ATOM 842 O O . ASP A 1 110 ? -4.526 7.494 -2.871 1.00 73.81 110 ASP A O 1
ATOM 846 N N . SER A 1 111 ? -2.378 8.133 -2.692 1.00 73.69 111 SER A N 1
ATOM 847 C CA . SER A 1 111 ? -2.266 8.611 -4.077 1.00 73.69 111 SER A CA 1
ATOM 848 C C . SER A 1 111 ? -2.031 7.494 -5.087 1.00 73.69 111 SER A C 1
ATOM 850 O O . SER A 1 111 ? -1.373 6.494 -4.808 1.00 73.69 111 SER A O 1
ATOM 852 N N . TYR A 1 112 ? -2.548 7.719 -6.294 1.00 77.25 112 TYR A N 1
ATOM 853 C CA . TYR A 1 112 ? -2.284 6.913 -7.487 1.00 77.25 112 TYR A CA 1
ATOM 854 C C . TYR A 1 112 ? -0.993 7.322 -8.205 1.00 77.25 112 TYR A C 1
ATOM 856 O O . TYR A 1 112 ? -0.615 6.699 -9.185 1.00 77.25 112 TYR A O 1
ATOM 864 N N . THR A 1 113 ? -0.341 8.397 -7.768 1.00 78.00 113 THR A N 1
ATOM 865 C CA . THR A 1 113 ? 0.814 8.968 -8.457 1.00 78.00 113 THR A CA 1
ATOM 866 C C . THR A 1 113 ? 2.122 8.446 -7.878 1.00 78.00 113 THR A C 1
ATOM 868 O O . THR A 1 113 ? 2.286 8.358 -6.658 1.00 78.00 113 THR A O 1
ATOM 871 N N . ALA A 1 114 ? 3.067 8.165 -8.761 1.00 82.12 114 ALA A N 1
ATOM 872 C CA . ALA A 1 114 ? 4.475 8.040 -8.471 1.00 82.12 114 A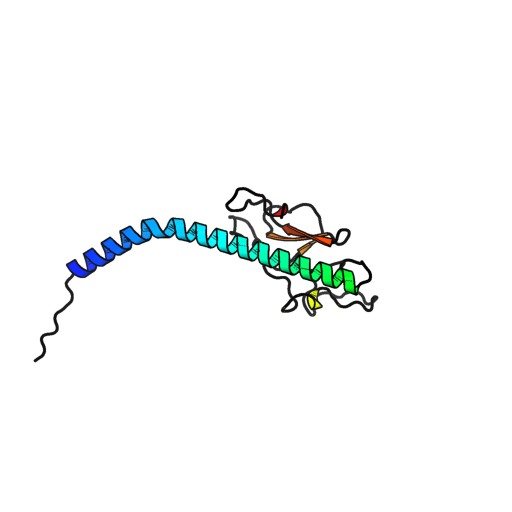LA A CA 1
ATOM 873 C C . ALA A 1 114 ? 5.191 9.398 -8.549 1.00 82.12 114 ALA A C 1
ATOM 875 O O . ALA A 1 114 ? 4.874 10.242 -9.386 1.00 82.12 114 ALA A O 1
ATOM 876 N N . VAL A 1 115 ? 6.194 9.606 -7.706 1.00 80.44 115 VAL A N 1
ATOM 877 C CA . VAL A 1 115 ? 7.160 10.703 -7.845 1.00 80.44 115 VAL A CA 1
ATOM 878 C C . VAL A 1 115 ? 8.488 10.109 -8.314 1.00 80.44 115 VAL A C 1
ATOM 880 O O . VAL A 1 115 ? 8.843 9.005 -7.902 1.00 80.44 115 VAL A O 1
ATOM 883 N N . LEU A 1 116 ? 9.211 10.813 -9.190 1.00 83.25 116 LEU A N 1
ATOM 884 C C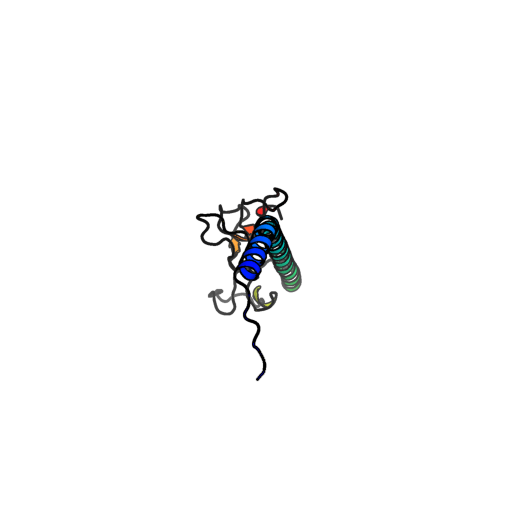A . LEU A 1 116 ? 10.543 10.377 -9.605 1.00 83.25 116 LEU A CA 1
ATOM 885 C C . LEU A 1 116 ? 11.553 10.610 -8.477 1.00 83.25 116 LEU A C 1
ATOM 887 O O . LEU A 1 116 ? 11.666 11.729 -7.973 1.00 83.25 116 LEU A O 1
ATOM 891 N N . GLY A 1 117 ? 12.289 9.567 -8.096 1.00 82.06 117 GLY A N 1
ATOM 892 C CA . GLY A 1 117 ? 13.375 9.650 -7.118 1.00 82.06 117 GLY A CA 1
ATOM 893 C C . GLY A 1 117 ? 13.513 8.415 -6.232 1.00 82.06 117 GLY A C 1
ATOM 894 O O . GLY A 1 117 ? 12.659 7.535 -6.246 1.00 82.06 117 GLY A O 1
ATOM 895 N N . ASP A 1 118 ? 14.598 8.393 -5.447 1.00 78.31 118 ASP A N 1
ATOM 896 C CA . ASP A 1 118 ? 14.934 7.338 -4.469 1.00 78.31 118 ASP A CA 1
ATOM 897 C C . ASP A 1 118 ? 14.715 7.757 -3.006 1.00 78.31 118 ASP A C 1
ATOM 899 O O . ASP A 1 118 ? 14.749 6.931 -2.094 1.00 78.31 118 ASP A O 1
ATOM 903 N N . VAL A 1 119 ? 14.511 9.052 -2.761 1.00 82.06 119 VAL A N 1
ATOM 904 C CA . VAL A 1 119 ? 14.393 9.603 -1.409 1.00 82.06 119 VAL A CA 1
ATOM 905 C C . VAL A 1 119 ? 12.927 9.885 -1.109 1.00 82.06 119 VAL A C 1
ATOM 907 O O . VAL A 1 119 ? 12.295 10.644 -1.847 1.00 82.06 119 VAL A O 1
ATOM 910 N N . PRO A 1 120 ? 12.371 9.331 -0.021 1.00 77.12 120 PRO A N 1
ATOM 911 C CA . PRO A 1 120 ? 10.995 9.602 0.338 1.00 77.12 120 PRO A CA 1
ATOM 912 C C . PRO A 1 120 ? 10.756 11.061 0.675 1.00 77.12 120 PRO A C 1
ATOM 914 O O . PRO A 1 120 ? 11.396 11.619 1.571 1.00 77.12 120 PRO A O 1
ATOM 917 N N . VAL A 1 121 ? 9.772 11.658 0.008 1.00 71.25 121 VAL A N 1
ATOM 918 C CA . VAL A 1 121 ? 9.240 12.947 0.435 1.00 71.25 121 VAL A CA 1
ATOM 919 C C . VAL A 1 121 ? 8.338 12.715 1.646 1.00 71.25 121 VAL A C 1
ATOM 921 O O . VAL A 1 121 ? 7.601 11.730 1.752 1.00 71.25 121 VAL A O 1
ATOM 924 N N . THR A 1 122 ? 8.451 13.580 2.648 1.00 66.62 122 THR A N 1
ATOM 925 C CA . THR A 1 122 ? 7.767 13.375 3.923 1.00 66.62 122 THR A CA 1
ATOM 926 C C . THR A 1 122 ? 6.246 13.405 3.734 1.00 66.62 122 THR A C 1
ATOM 928 O O . THR A 1 122 ? 5.664 14.379 3.270 1.00 66.62 122 THR A O 1
ATOM 931 N N . ASN A 1 123 ? 5.587 12.319 4.149 1.00 63.31 123 ASN A N 1
ATOM 932 C CA . ASN A 1 123 ? 4.129 12.187 4.270 1.00 63.31 123 ASN A CA 1
ATOM 933 C C . ASN A 1 123 ? 3.312 12.376 2.976 1.00 63.31 123 ASN A C 1
ATOM 935 O O . ASN A 1 123 ? 2.114 12.655 3.064 1.00 63.31 123 ASN A O 1
ATOM 939 N N . THR A 1 124 ? 3.906 12.223 1.791 1.00 65.81 124 THR A N 1
ATOM 940 C CA . THR A 1 124 ? 3.130 12.330 0.549 1.00 65.81 124 THR A CA 1
ATOM 941 C C . THR A 1 124 ? 2.349 11.055 0.266 1.00 65.81 124 THR A C 1
ATOM 943 O O . THR A 1 124 ? 1.237 11.178 -0.188 1.00 65.81 124 THR A O 1
ATOM 946 N N . GLY A 1 125 ? 2.835 9.858 0.597 1.00 76.81 125 GLY A N 1
ATOM 947 C CA . GLY A 1 125 ? 2.234 8.580 0.183 1.00 76.81 125 GLY A CA 1
ATOM 948 C C . GLY A 1 125 ? 2.089 8.424 -1.331 1.00 76.81 125 GLY A C 1
ATOM 949 O O . GLY A 1 125 ? 2.642 9.201 -2.106 1.00 76.81 125 GLY A O 1
ATOM 950 N N . GLY A 1 126 ? 1.411 7.358 -1.757 1.00 85.38 126 GLY A N 1
ATOM 951 C CA . GLY A 1 126 ? 1.540 6.864 -3.130 1.00 85.38 126 GLY A CA 1
ATOM 952 C C . GLY A 1 126 ? 2.897 6.194 -3.361 1.00 85.38 126 GLY A C 1
ATOM 953 O O . GLY A 1 126 ? 3.422 5.521 -2.466 1.00 85.38 126 GLY A O 1
ATOM 954 N N . TRP A 1 127 ? 3.468 6.384 -4.548 1.00 88.62 127 TRP A N 1
ATOM 955 C CA . TRP A 1 127 ? 4.643 5.637 -5.001 1.00 88.62 127 TRP A CA 1
ATOM 956 C C . TRP A 1 127 ? 5.845 6.549 -5.237 1.00 88.62 127 TRP A C 1
ATOM 958 O O . TRP A 1 127 ? 5.711 7.731 -5.553 1.00 88.62 127 TRP A O 1
ATOM 968 N N . LEU A 1 128 ? 7.037 6.000 -5.082 1.00 89.38 128 LEU A N 1
ATOM 969 C CA . LEU A 1 128 ? 8.259 6.566 -5.626 1.00 89.38 128 LEU A CA 1
ATOM 970 C C . LEU A 1 128 ? 8.838 5.589 -6.610 1.00 89.38 128 LEU A C 1
ATOM 972 O O . LEU A 1 128 ? 8.764 4.377 -6.404 1.00 89.38 128 LEU A O 1
ATOM 976 N N . TYR A 1 129 ? 9.392 6.141 -7.670 1.00 90.44 129 TYR A N 1
ATOM 977 C CA . TYR A 1 129 ? 9.903 5.365 -8.766 1.00 90.44 129 TYR A CA 1
ATOM 978 C C . TYR A 1 129 ? 11.202 5.959 -9.277 1.00 90.44 129 TYR A C 1
ATOM 980 O O . TYR A 1 129 ? 11.306 7.162 -9.510 1.00 90.44 129 TYR A O 1
ATOM 988 N N . ASN A 1 130 ? 12.184 5.095 -9.478 1.00 90.69 130 ASN A N 1
ATOM 989 C CA . ASN A 1 130 ? 13.433 5.454 -10.112 1.00 90.69 130 ASN A CA 1
ATOM 990 C C . ASN A 1 130 ? 13.534 4.754 -11.463 1.00 90.69 130 ASN A C 1
ATOM 992 O O . ASN A 1 130 ? 13.762 3.547 -11.525 1.00 90.69 130 ASN A O 1
ATOM 996 N N . SER A 1 131 ? 13.418 5.532 -12.537 1.00 87.75 131 SER A N 1
ATOM 997 C CA . SER A 1 131 ? 13.515 5.047 -13.915 1.00 87.75 131 SER A CA 1
ATOM 998 C C . SER A 1 131 ? 14.886 4.474 -14.269 1.00 87.75 131 SER A C 1
ATOM 1000 O O . SER A 1 131 ? 14.970 3.574 -15.093 1.00 87.75 131 SER A O 1
ATOM 1002 N N . ASN A 1 132 ? 15.959 4.908 -13.603 1.00 89.69 132 ASN A N 1
ATOM 1003 C CA . ASN A 1 132 ? 17.307 4.402 -13.879 1.00 89.69 132 ASN A CA 1
ATOM 1004 C C . ASN A 1 132 ? 17.529 2.992 -13.321 1.00 89.69 132 ASN A C 1
ATOM 1006 O O . ASN A 1 132 ? 18.348 2.239 -13.839 1.00 89.69 132 ASN A O 1
ATOM 1010 N N . THR A 1 133 ? 16.843 2.642 -12.229 1.00 90.44 133 THR A N 1
ATOM 1011 C CA . THR A 1 133 ? 17.047 1.364 -11.525 1.00 90.44 133 THR A CA 1
ATOM 1012 C C . THR A 1 133 ? 15.829 0.446 -11.564 1.00 90.44 133 THR A C 1
ATOM 1014 O O . THR A 1 133 ? 15.929 -0.706 -11.146 1.00 90.44 133 THR A O 1
ATOM 1017 N N . GLY A 1 134 ? 14.673 0.947 -12.008 1.00 89.81 134 GLY A N 1
ATOM 1018 C CA . GLY A 1 134 ? 13.395 0.238 -11.977 1.00 89.81 134 GLY A CA 1
ATOM 1019 C C . GLY A 1 134 ? 12.835 0.025 -10.572 1.00 89.81 134 GLY A C 1
ATOM 1020 O O . GLY A 1 134 ? 11.855 -0.699 -10.388 1.00 89.81 134 GLY A O 1
ATOM 1021 N N . ARG A 1 135 ? 13.454 0.619 -9.547 1.00 91.50 135 ARG A N 1
ATOM 1022 C CA . ARG A 1 135 ? 13.007 0.459 -8.166 1.00 91.50 135 ARG A CA 1
ATOM 1023 C C . ARG A 1 135 ? 11.744 1.278 -7.943 1.00 91.50 135 ARG A C 1
ATOM 1025 O O . ARG A 1 135 ? 11.698 2.469 -8.235 1.00 91.50 135 ARG A O 1
ATOM 1032 N N . VAL A 1 136 ? 10.738 0.628 -7.367 1.00 92.19 136 VAL A N 1
ATOM 1033 C CA . VAL A 1 136 ? 9.518 1.266 -6.871 1.00 92.19 136 VAL A CA 1
ATOM 1034 C C . VAL A 1 136 ? 9.366 0.982 -5.387 1.00 92.19 136 VAL A C 1
ATOM 1036 O O . VAL A 1 136 ? 9.635 -0.135 -4.936 1.00 92.19 136 VAL A O 1
ATOM 1039 N N . PHE A 1 137 ? 8.951 1.988 -4.631 1.00 90.00 137 PHE A N 1
ATOM 1040 C CA . PHE A 1 137 ? 8.7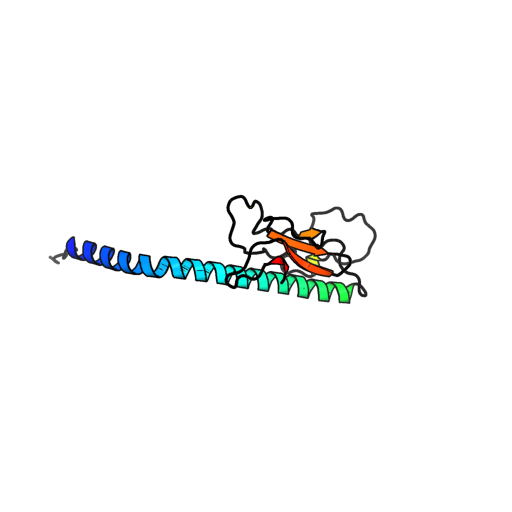77 1.913 -3.186 1.00 90.00 137 PHE A CA 1
ATOM 1041 C C . PHE A 1 137 ? 7.645 2.837 -2.743 1.00 90.00 137 PHE A C 1
ATOM 1043 O O . PHE A 1 137 ? 7.147 3.676 -3.499 1.00 90.00 137 PHE A O 1
ATOM 1050 N N . VAL A 1 138 ? 7.182 2.651 -1.513 1.00 90.62 138 VAL A N 1
ATOM 1051 C CA . VAL A 1 138 ? 6.119 3.484 -0.952 1.00 90.62 138 VAL A CA 1
ATOM 1052 C C . VAL A 1 138 ? 6.688 4.857 -0.600 1.00 90.62 138 VAL A C 1
ATOM 1054 O O . VAL A 1 138 ? 7.692 4.964 0.106 1.00 90.62 138 VAL A O 1
ATOM 1057 N N . ASN A 1 139 ? 6.020 5.923 -1.036 1.00 87.88 139 ASN A N 1
ATOM 1058 C CA . ASN A 1 139 ? 6.451 7.298 -0.787 1.00 87.88 139 ASN A CA 1
ATOM 1059 C C . ASN A 1 139 ? 6.107 7.777 0.631 1.00 87.88 139 ASN A C 1
ATOM 1061 O O . ASN A 1 139 ? 5.300 8.684 0.834 1.00 87.88 139 ASN A O 1
ATOM 1065 N N . SER A 1 140 ? 6.640 7.114 1.654 1.00 85.25 140 SER A N 1
ATOM 1066 C CA . SER A 1 140 ? 6.317 7.452 3.035 1.00 85.2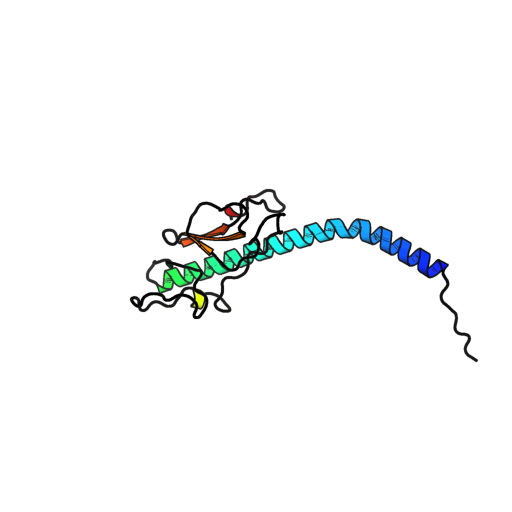5 140 SER A CA 1
ATOM 1067 C C . SER A 1 140 ? 7.425 7.072 4.007 1.00 85.25 140 SER A C 1
ATOM 1069 O O . SER A 1 140 ? 7.921 5.950 3.993 1.00 85.25 140 SER A O 1
ATOM 1071 N N . ASN A 1 141 ? 7.730 8.000 4.918 1.00 86.12 141 ASN A N 1
ATOM 1072 C CA . ASN A 1 141 ? 8.608 7.779 6.073 1.00 86.12 141 ASN A CA 1
ATOM 1073 C C . ASN A 1 141 ? 7.846 7.300 7.320 1.00 86.12 141 ASN A C 1
ATOM 1075 O O . ASN A 1 141 ? 8.405 7.254 8.413 1.00 86.12 141 ASN A O 1
ATOM 1079 N N . THR A 1 142 ? 6.552 6.998 7.191 1.00 84.19 142 THR A N 1
ATOM 1080 C CA . THR A 1 142 ? 5.785 6.394 8.290 1.00 84.19 142 THR A CA 1
ATOM 1081 C C . THR A 1 142 ? 6.149 4.921 8.457 1.00 84.19 142 THR A C 1
ATOM 1083 O O . THR A 1 142 ? 6.716 4.312 7.548 1.00 84.19 142 THR A O 1
ATOM 1086 N N . VAL A 1 143 ? 5.841 4.363 9.626 1.00 87.06 143 VAL A N 1
ATOM 1087 C CA . VAL A 1 143 ? 6.093 2.956 9.945 1.00 87.06 143 VAL A CA 1
ATOM 1088 C C . VAL A 1 143 ? 4.817 2.127 9.853 1.00 87.06 143 VAL A C 1
ATOM 1090 O O . VAL A 1 143 ? 3.720 2.645 10.076 1.00 87.06 143 VAL A O 1
ATOM 1093 N N . ASP A 1 144 ? 4.975 0.849 9.533 1.00 89.06 144 ASP A N 1
ATOM 1094 C CA . ASP A 1 144 ? 3.918 -0.155 9.607 1.00 89.06 144 ASP A CA 1
ATOM 1095 C C . ASP A 1 144 ? 3.641 -0.586 11.063 1.00 89.06 144 ASP A C 1
ATOM 1097 O O . ASP A 1 144 ? 4.310 -0.152 12.008 1.00 89.06 144 ASP A O 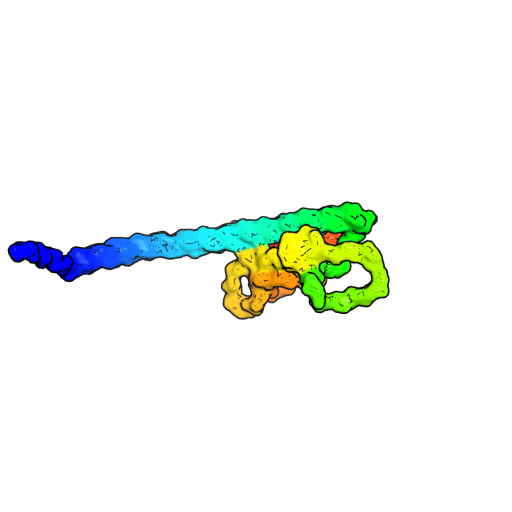1
ATOM 1101 N N . THR A 1 145 ? 2.666 -1.474 11.260 1.00 88.50 145 THR A N 1
ATOM 1102 C CA . THR A 1 145 ? 2.277 -2.025 12.567 1.00 88.50 145 THR A CA 1
ATOM 1103 C C . THR A 1 145 ? 3.404 -2.784 13.277 1.00 88.50 145 THR A C 1
ATOM 1105 O O . THR A 1 145 ? 3.272 -3.096 14.461 1.00 88.50 145 THR A O 1
ATOM 1108 N N . LYS A 1 146 ? 4.517 -3.072 12.590 1.00 89.25 146 LYS A N 1
ATOM 1109 C CA . LYS A 1 146 ? 5.721 -3.717 13.131 1.00 89.25 146 LYS A CA 1
ATOM 1110 C C . LYS A 1 146 ? 6.872 -2.735 13.373 1.00 89.25 146 LYS A C 1
ATOM 1112 O O . LYS A 1 146 ? 7.925 -3.158 13.842 1.00 89.25 146 LYS A O 1
ATOM 1117 N N . GLY A 1 147 ? 6.693 -1.448 13.074 1.00 89.38 147 GLY A N 1
ATOM 1118 C CA . GLY A 1 147 ? 7.721 -0.421 13.240 1.00 89.38 147 GLY A CA 1
ATOM 1119 C C . GLY A 1 147 ? 8.690 -0.293 12.059 1.00 89.38 147 GLY A C 1
ATOM 1120 O O . GLY A 1 147 ? 9.700 0.396 12.185 1.00 89.38 147 GLY A O 1
ATOM 1121 N N . ILE A 1 148 ? 8.409 -0.927 10.917 1.00 90.25 148 ILE A N 1
ATOM 1122 C CA . ILE A 1 148 ? 9.257 -0.860 9.720 1.00 90.25 148 ILE A CA 1
ATOM 1123 C C . ILE A 1 148 ? 8.803 0.304 8.842 1.00 90.25 148 ILE A C 1
ATOM 1125 O O . ILE A 1 148 ? 7.617 0.450 8.556 1.00 90.25 148 ILE A O 1
ATOM 1129 N N . VAL A 1 149 ? 9.746 1.132 8.387 1.00 89.38 149 VAL A N 1
ATOM 1130 C CA . VAL A 1 149 ? 9.444 2.290 7.533 1.00 89.38 149 VAL A CA 1
ATOM 1131 C C . VAL A 1 149 ? 8.963 1.832 6.153 1.00 89.38 149 VAL A C 1
ATOM 1133 O O . VAL A 1 149 ? 9.623 1.022 5.504 1.00 89.38 149 VAL A O 1
ATOM 1136 N N . TYR A 1 150 ? 7.847 2.379 5.665 1.00 88.88 150 TYR A N 1
ATOM 1137 C CA . TYR A 1 150 ? 7.228 1.921 4.415 1.00 88.88 150 TYR A CA 1
ATOM 1138 C C . TYR A 1 150 ? 8.117 2.045 3.175 1.00 88.88 150 TYR A C 1
ATOM 1140 O O . TYR A 1 150 ? 8.051 1.195 2.293 1.00 88.88 150 TYR A O 1
ATOM 1148 N N . SER A 1 151 ? 8.957 3.073 3.102 1.00 88.12 151 SER A N 1
ATOM 1149 C CA . SER A 1 151 ? 9.897 3.274 1.995 1.00 88.12 151 SER A CA 1
ATOM 1150 C C . SER A 1 151 ? 11.005 2.221 1.895 1.00 88.12 151 SER A C 1
ATOM 1152 O O . SER A 1 151 ? 11.740 2.210 0.912 1.00 88.12 151 SER A O 1
ATOM 1154 N N . THR A 1 152 ? 11.136 1.340 2.892 1.00 88.75 152 THR A N 1
ATOM 1155 C CA . THR A 1 152 ? 12.116 0.241 2.884 1.00 88.75 152 THR A CA 1
ATOM 1156 C C . THR A 1 152 ? 11.602 -1.029 2.211 1.00 88.75 152 THR A C 1
ATOM 1158 O O . THR A 1 152 ? 12.404 -1.919 1.926 1.00 88.75 152 THR A O 1
ATOM 1161 N N . TYR A 1 153 ? 10.291 -1.117 1.960 1.00 87.31 153 TYR A N 1
ATOM 1162 C CA . TYR A 1 153 ? 9.679 -2.231 1.234 1.00 87.31 153 TYR A CA 1
ATOM 1163 C C . TYR A 1 153 ? 9.951 -2.163 -0.253 1.00 87.31 153 TYR A C 1
ATOM 1165 O O . TYR A 1 153 ? 10.177 -3.247 -0.834 1.00 87.31 153 TYR A O 1
#

Sequence (153 aa):
MHRQKGFTLIELMIVIAIIGILAIIAIPRFIDLVDKAREGATKGSLGAIRGALVIYYGDHEGNYPDDINAAWGGRNVSAELTLRPFSAYIEGGQLPRAQLRRRSGATNLDSYTAVLGDVPVTNTGGWLYNSNTGRVFVNSNTVDTKGIVYSTY

Solvent-accessible surface area (backbone atoms only — not comparable to full-atom values): 8819 Å² total; per-residue (Å²): 135,84,83,80,81,76,83,55,71,65,59,55,52,53,52,54,52,54,50,50,59,52,45,66,66,44,51,65,57,50,53,54,51,50,53,52,50,26,48,51,47,25,54,50,36,51,49,53,53,52,52,26,49,54,51,47,18,64,79,48,83,73,41,51,58,85,55,75,58,50,36,83,93,71,68,90,71,77,90,80,71,102,64,83,60,56,23,81,55,34,80,91,25,43,58,62,48,28,41,52,84,75,52,92,91,41,88,30,30,59,25,55,46,56,43,85,42,90,72,66,52,82,48,37,26,12,32,23,29,27,42,92,76,63,49,64,30,38,13,22,74,52,59,49,102,84,69,48,46,42,50,78,97

=== Feature glossary ===
A reading guide for the features in this record.

Start from the sequence.

  · Sequence gives the chain of amino acids in standard one-letter code (A=alanine, C=cysteine, …, Y=tyrosine), read N→C. It is the only feature that is directly encoded by the gene; all structural features are derived from the folded form of this sequence.

Fold it, and you get atomic coordinates and the backbone conformation that goes with them.

  · The mmCIF table is the protein's shape written out atom by atom. For each backbone N, Cα, C, and carbonyl O, it records an (x, y, z) coordinate triple in Å plus the residue type, chain letter, and residue number.

  · Backbone dihedral angles. Every residue except chain termini has a φ (preceding-C → N → Cα → C) and a ψ (N → Cα → C → next-N). They are reported in degrees following the IUPAC sign convention. Secondary structure is essentially a statement about which (φ, ψ) basin each residue occupies.

  · DSSP 8-state secondary structure assigns each residue one of H (α-helix), G (3₁₀-helix), I (π-helix), E (extended β-strand), B (isolated β-bridge), T (hydrogen-bonded turn), S (bend), or '-' (coil). The assignment is computed from backbone hydrogen-bond geometry via the Kabsch–Sander algorithm.

  · P-SEA three-state annotation labels each residue as helix, strand, or coil based purely on the geometry of the Cα trace. It serves as a fallback when the full backbone (and thus DSSP) is unavailable.

Summarize the fold with a handful of shape descriptors and a per-residue structural alphabet.

  · Radius of gyration (Rg) is the root-mean-square distance of Cα atoms from their centroid — a single number for overall size and compactness. A globular domain of N residues has Rg ≈ 2.2·N^0.38 Å; an extended or disordered chain has a much larger Rg. The Cα contact count is the number of residue pairs whose Cα atoms are within 8 Å and are more than four positions apart in sequence — a standard proxy for tertiary packing density. The bounding box is the smallest axis-aligned box enclosing all Cα atoms.

  · Foldseek's 3Di representation compresses backbone geometry into a per-residue letter drawn from a learned twenty-state alphabet. It captures the tertiary interaction pattern around each residue — which residues are packed against it in space, regardless of where they are in sequence.

  · Accessible surface area quantifies burial. A residue with SASA near zero is packed into the hydrophobic core; one with SASA >100 Å² sits on the surface. Computed here via the Shrake–Rupley numerical algorithm with a 1.4 Å probe.

Ask how reliable the model is.

  · For AlphaFold models, the B-factor field carries pLDDT — the model's own estimate of local accuracy on a 0–100 scale. Regions with pLDDT<50 should be treated as essentially unmodeled; they often correspond to intrinsically disordered segments.

  · For experimental (PDB) structures, the B-factor (temperature factor) quantifies the positional spread of each atom in the crystal — a combination of thermal vibration and static disorder — in units of Å². High B-factors mark flexible loops or poorly resolved regions; low B-factors mark the rigid, well-ordered core.

  · PAE(i, j) answers: if I align the predicted and true structures on residue i, how far off (in Å) do I expect residue j to be? A block-diagonal PAE matrix with low values on the blocks and high values off-diagonal is the signature of a multi-domain protein with confidently predicted domains but uncertain inter-domain orientation.

Place it in context: what it resembles, what it is annotated as, and how it looks.

  · Structural nearest neighbors (via Foldseek easy-search vs the PDB). Reported per hit: target PDB id, E-value, and alignment TM-score. A TM-score above ~0.5 is the conventional threshold for 'same fold'.

  · Functional annotations link the protein to curated databases. InterPro entries identify conserved domains and families by matching the sequence against member-database signatures (Pfam, PROSITE, CDD, …). Gene Ontology (GO) terms describe molecular function, biological process, and cellular component in a controlled vocabulary. CATH places the structure in a hierarchical fold classification (Class/Architecture/Topology/Homologous-superfamily). The organism is the source species.

  · Plot images: a contact map (which residues are close in 3D, as an N×N binary image), a Ramachandran scatter (backbone torsion angles, revealing secondary-structure composition at a glance), and — for AlphaFold structures — a PAE heatmap (pairwise prediction confidence).

  · Structure images are PyMOL renders from six orthogonal camera directions. Cartoon representation draws helices as coils and strands as arrows; sticks shows the backbone as bonds; surface shows the solvent-excluded envelope. Rainbow coloring maps sequence position to hue (blue→red, N→C); chain coloring assigns a distinct color per polypeptide.